Protein AF-A0A960UN83-F1 (afdb_monomer_lite)

Secondary structure (DSSP, 8-state):
-HHHHHHHHHHHHHHHHHHIIIIITT-TTSGGGGSTTHHHHHHHHHHHHHHHHHHHHHHHHGGG--S--

Structure (mmCIF, N/CA/C/O backbone):
data_AF-A0A960UN83-F1
#
_entry.id   AF-A0A960UN83-F1
#
loop_
_atom_site.group_PDB
_atom_site.id
_atom_site.type_symbol
_atom_site.label_atom_id
_atom_site.label_alt_id
_atom_site.label_comp_id
_atom_site.label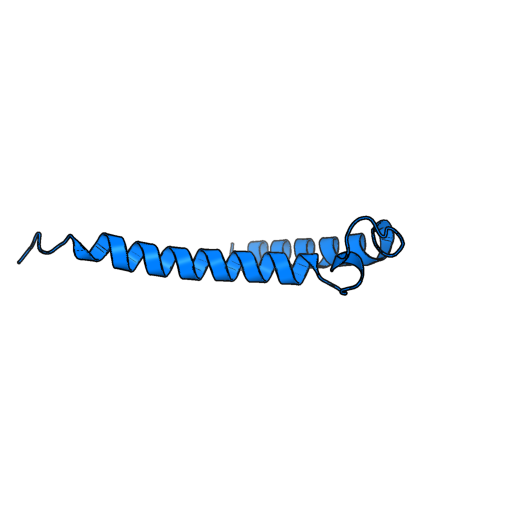_asym_id
_atom_site.label_entity_id
_atom_site.label_seq_id
_atom_site.pdbx_PDB_ins_code
_atom_site.Cartn_x
_atom_site.Cartn_y
_atom_site.Cartn_z
_atom_site.occupancy
_atom_site.B_iso_or_equiv
_atom_site.auth_seq_id
_atom_site.auth_comp_id
_atom_site.auth_asym_id
_atom_site.auth_atom_id
_atom_site.pdbx_PDB_model_num
ATOM 1 N N . MET A 1 1 ? -0.941 18.200 9.019 1.00 62.06 1 MET A N 1
ATOM 2 C CA . MET A 1 1 ? -0.738 16.759 9.314 1.00 62.06 1 MET A CA 1
ATOM 3 C C . MET A 1 1 ? -1.403 15.845 8.292 1.00 62.06 1 MET A C 1
ATOM 5 O O . MET A 1 1 ? -0.693 15.046 7.704 1.00 62.06 1 MET A O 1
ATOM 9 N N . LYS A 1 2 ? -2.713 15.974 8.023 1.00 77.50 2 LYS A N 1
ATOM 10 C CA . LYS A 1 2 ? -3.414 15.130 7.031 1.00 77.50 2 LYS A CA 1
ATOM 11 C C . LYS A 1 2 ? -2.794 15.184 5.627 1.00 77.50 2 LYS A C 1
ATOM 13 O O . LYS A 1 2 ? -2.546 14.142 5.044 1.00 77.50 2 LYS A O 1
ATOM 18 N N . THR A 1 3 ? -2.471 16.379 5.133 1.00 88.06 3 THR A N 1
ATOM 19 C CA . THR A 1 3 ? -1.855 16.578 3.809 1.00 88.06 3 THR A CA 1
ATOM 20 C C . THR A 1 3 ? -0.471 15.944 3.700 1.00 88.06 3 THR A C 1
ATOM 22 O O . THR A 1 3 ? -0.223 15.196 2.766 1.00 88.06 3 THR A O 1
ATOM 25 N N . LEU A 1 4 ? 0.403 16.171 4.685 1.00 92.31 4 LEU A N 1
ATOM 26 C CA . LEU A 1 4 ? 1.736 15.560 4.737 1.00 92.31 4 LEU A CA 1
ATOM 27 C C . LEU A 1 4 ? 1.662 14.028 4.777 1.00 92.31 4 LEU A C 1
ATOM 29 O O . LEU A 1 4 ? 2.386 13.360 4.050 1.00 92.31 4 LEU A O 1
ATOM 33 N N . PHE A 1 5 ? 0.764 13.480 5.597 1.00 90.81 5 PHE A N 1
ATOM 34 C CA . PHE A 1 5 ? 0.554 12.038 5.688 1.00 90.81 5 PHE A CA 1
ATOM 35 C C . PHE A 1 5 ? 0.051 11.452 4.362 1.00 90.81 5 PHE A C 1
ATOM 37 O O . PHE A 1 5 ? 0.580 10.446 3.900 1.00 90.81 5 PHE A O 1
ATOM 44 N N . SER A 1 6 ? -0.910 12.108 3.706 1.00 91.00 6 SER A N 1
ATOM 45 C CA . SER A 1 6 ? -1.387 11.700 2.380 1.00 91.00 6 SER A CA 1
ATOM 46 C C . SER A 1 6 ? -0.288 11.762 1.318 1.00 91.00 6 SER A C 1
ATOM 48 O O . SER A 1 6 ? -0.177 10.840 0.517 1.00 91.00 6 SER A O 1
ATOM 50 N N . ILE A 1 7 ? 0.548 12.805 1.331 1.00 95.25 7 ILE A N 1
ATOM 51 C CA . ILE A 1 7 ? 1.698 12.928 0.423 1.00 95.25 7 ILE A CA 1
ATOM 52 C C . ILE A 1 7 ? 2.686 11.784 0.660 1.00 95.25 7 ILE A C 1
ATOM 54 O O . ILE A 1 7 ? 3.147 11.166 -0.295 1.00 95.25 7 ILE A O 1
ATOM 58 N N . LEU A 1 8 ? 2.978 11.465 1.922 1.00 95.06 8 LEU A N 1
ATOM 59 C CA . LEU A 1 8 ? 3.897 10.388 2.275 1.00 95.06 8 LEU A CA 1
ATOM 60 C C . LEU A 1 8 ? 3.361 9.016 1.849 1.00 95.06 8 LEU A C 1
ATOM 62 O O . LEU A 1 8 ? 4.112 8.229 1.285 1.00 95.06 8 LEU A O 1
ATOM 6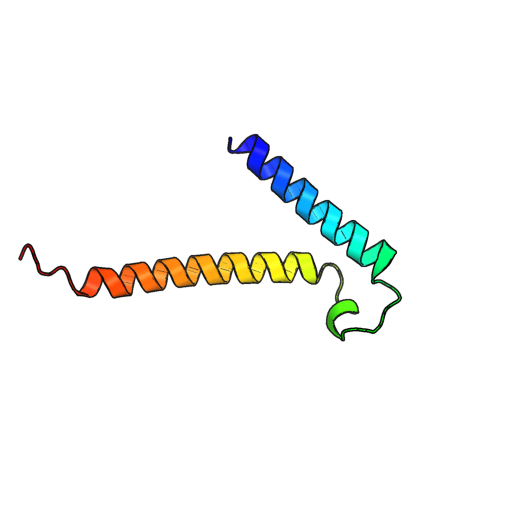6 N N . LEU A 1 9 ? 2.067 8.746 2.044 1.00 92.75 9 LEU A N 1
ATOM 67 C CA . LEU A 1 9 ? 1.435 7.518 1.553 1.00 92.75 9 LEU A CA 1
ATOM 68 C C . LEU A 1 9 ? 1.498 7.410 0.030 1.00 92.75 9 LEU A C 1
ATOM 70 O O . LEU A 1 9 ? 1.795 6.341 -0.495 1.00 92.75 9 LEU A O 1
ATOM 74 N N . PHE A 1 10 ? 1.243 8.513 -0.674 1.00 94.12 10 PHE A N 1
ATOM 75 C CA . PHE A 1 10 ? 1.312 8.531 -2.130 1.00 94.12 10 PHE A CA 1
ATOM 76 C C . PHE A 1 10 ? 2.739 8.278 -2.627 1.00 94.12 10 PHE A C 1
ATOM 78 O O . PHE A 1 10 ? 2.939 7.469 -3.530 1.00 94.12 10 PHE A O 1
ATOM 85 N N . LEU A 1 11 ? 3.736 8.903 -1.993 1.00 96.19 11 LEU A N 1
ATOM 86 C CA . LEU A 1 11 ? 5.151 8.650 -2.272 1.00 96.19 11 LEU A CA 1
ATOM 87 C C . LEU A 1 11 ? 5.531 7.190 -2.019 1.00 96.19 11 LEU A C 1
ATOM 89 O O . LEU A 1 11 ? 6.233 6.598 -2.831 1.00 96.19 11 LEU A O 1
ATOM 93 N N . LEU A 1 12 ? 5.055 6.598 -0.924 1.00 94.88 12 LEU A N 1
ATOM 94 C CA . LEU A 1 12 ? 5.367 5.218 -0.560 1.00 94.88 12 LEU A CA 1
ATOM 95 C C . LEU A 1 12 ? 4.717 4.217 -1.527 1.00 94.88 12 LEU A C 1
ATOM 97 O O . LEU A 1 12 ? 5.361 3.257 -1.946 1.00 94.88 12 LEU A O 1
ATOM 101 N N . LEU A 1 13 ? 3.478 4.484 -1.956 1.00 94.38 13 LEU A N 1
ATOM 102 C CA . LEU A 1 13 ? 2.804 3.709 -2.996 1.00 94.38 13 LEU A CA 1
ATOM 103 C C . LEU A 1 13 ? 3.566 3.799 -4.325 1.00 94.38 13 LEU A C 1
ATOM 105 O O . LEU A 1 13 ? 3.884 2.766 -4.913 1.00 94.38 13 LEU A O 1
ATOM 109 N N . ALA A 1 14 ? 3.899 5.016 -4.765 1.00 94.75 14 ALA A N 1
ATOM 110 C CA . ALA A 1 14 ? 4.644 5.253 -5.998 1.00 94.75 14 ALA A CA 1
ATOM 111 C C . ALA A 1 14 ? 6.016 4.566 -5.971 1.00 94.75 14 ALA A C 1
ATOM 113 O O . ALA A 1 14 ? 6.384 3.900 -6.935 1.00 94.75 14 ALA A O 1
ATOM 114 N N . ALA A 1 15 ? 6.740 4.656 -4.851 1.00 94.38 15 ALA A N 1
ATOM 115 C CA . ALA A 1 15 ? 8.006 3.960 -4.662 1.00 94.38 15 ALA A CA 1
ATOM 116 C C . ALA A 1 15 ? 7.839 2.436 -4.765 1.00 94.38 15 ALA A C 1
ATOM 118 O O . ALA A 1 15 ? 8.644 1.795 -5.435 1.00 94.38 15 ALA A O 1
ATOM 119 N N . SER A 1 16 ? 6.782 1.860 -4.176 1.00 92.81 16 SER A N 1
ATOM 120 C CA . SER A 1 16 ? 6.526 0.416 -4.288 1.00 92.81 16 SER A CA 1
ATOM 121 C C . SER A 1 16 ? 6.303 -0.017 -5.737 1.00 92.81 16 SER A C 1
ATOM 123 O O . SER A 1 16 ? 6.894 -0.999 -6.171 1.00 92.81 16 SER A O 1
ATOM 125 N N . VAL A 1 17 ? 5.543 0.768 -6.512 1.00 92.62 17 VAL A N 1
ATOM 126 C CA . VAL A 1 17 ? 5.291 0.494 -7.932 1.00 92.62 17 VAL A CA 1
ATOM 127 C C . VAL A 1 17 ? 6.592 0.590 -8.727 1.00 92.62 17 VAL A C 1
ATOM 129 O O . VAL A 1 17 ? 6.902 -0.305 -9.505 1.00 92.62 17 VAL A O 1
ATOM 132 N N . VAL A 1 18 ? 7.397 1.634 -8.507 1.00 93.81 18 VAL A N 1
ATOM 133 C CA . VAL A 1 18 ? 8.694 1.778 -9.185 1.00 93.81 18 VAL A CA 1
ATOM 134 C C . VAL A 1 18 ? 9.594 0.577 -8.898 1.00 93.81 18 VAL A C 1
ATOM 136 O O . VAL A 1 18 ? 10.143 0.003 -9.835 1.00 93.81 18 VAL A O 1
ATOM 139 N N . VAL A 1 19 ? 9.722 0.160 -7.637 1.00 90.88 19 VAL A N 1
ATOM 140 C CA . VAL A 1 19 ? 10.532 -1.008 -7.252 1.00 90.88 19 VAL A CA 1
ATOM 141 C C . VAL A 1 19 ? 10.005 -2.284 -7.908 1.00 90.88 19 VAL A C 1
ATOM 143 O O . VAL A 1 19 ? 10.784 -3.044 -8.476 1.00 90.88 19 VAL A O 1
ATOM 146 N N . GLU A 1 20 ? 8.692 -2.496 -7.903 1.00 89.06 20 GLU A N 1
ATOM 147 C CA . GLU A 1 20 ? 8.073 -3.688 -8.483 1.00 89.06 20 GLU A CA 1
ATOM 148 C C . GLU A 1 20 ? 8.382 -3.824 -9.982 1.00 89.06 20 GLU A C 1
ATOM 150 O O . GLU A 1 20 ? 8.834 -4.873 -10.440 1.00 89.06 20 GLU A O 1
ATOM 155 N N . PHE A 1 21 ? 8.241 -2.737 -10.744 1.00 88.69 21 PHE A N 1
ATOM 156 C CA . PHE A 1 21 ? 8.472 -2.763 -12.189 1.00 88.69 21 PHE A CA 1
ATOM 157 C C . PHE A 1 21 ? 9.952 -2.692 -12.592 1.00 88.69 21 PHE A C 1
ATOM 159 O O . PHE A 1 21 ? 10.303 -3.191 -13.662 1.00 88.69 21 PHE A O 1
ATOM 166 N N . THR A 1 22 ? 10.827 -2.096 -11.776 1.00 89.50 22 THR A N 1
ATOM 167 C CA . THR A 1 22 ? 12.252 -1.924 -12.129 1.00 89.50 22 THR A CA 1
ATOM 168 C C . THR A 1 22 ? 13.160 -3.013 -11.573 1.00 89.50 22 THR A C 1
ATOM 170 O O . THR A 1 22 ? 14.154 -3.345 -12.211 1.00 89.50 22 THR A O 1
ATOM 173 N N . MET A 1 23 ? 12.835 -3.568 -10.404 1.00 85.19 23 MET A N 1
ATOM 174 C CA . MET A 1 23 ? 13.695 -4.519 -9.696 1.00 85.19 23 MET A CA 1
ATOM 175 C C . MET A 1 23 ? 13.105 -5.929 -9.634 1.00 85.19 23 MET A C 1
ATOM 177 O O . MET A 1 23 ? 13.867 -6.888 -9.612 1.00 85.19 23 MET A O 1
ATOM 181 N N . LEU A 1 24 ? 11.775 -6.077 -9.610 1.00 82.81 24 LEU A N 1
ATOM 182 C CA . LEU A 1 24 ? 11.125 -7.384 -9.421 1.00 82.81 24 LEU A CA 1
ATOM 183 C C . LEU A 1 24 ? 10.524 -7.975 -10.707 1.00 82.81 24 LEU A C 1
ATOM 185 O O . LEU A 1 24 ? 10.215 -9.163 -10.731 1.00 82.81 24 LEU A O 1
ATOM 189 N N . SER A 1 25 ? 10.400 -7.198 -11.787 1.00 72.06 25 SER A N 1
ATOM 190 C CA . SER A 1 25 ? 9.722 -7.608 -13.031 1.00 72.06 25 SER A CA 1
ATOM 191 C C . SER A 1 25 ? 10.378 -8.776 -13.786 1.00 72.06 25 SER A C 1
ATOM 193 O O . SER A 1 25 ? 9.734 -9.383 -14.640 1.00 72.06 25 SER A O 1
ATOM 195 N N . GLY A 1 26 ? 11.629 -9.125 -13.464 1.00 68.31 26 GLY A N 1
ATOM 196 C CA . GLY A 1 26 ? 12.346 -10.284 -14.018 1.00 68.31 26 GLY A CA 1
ATOM 197 C C . GLY A 1 26 ? 12.648 -11.400 -13.011 1.00 68.31 26 GLY A C 1
ATOM 198 O O . GLY A 1 26 ? 13.098 -12.476 -13.399 1.00 68.31 26 GLY A O 1
ATOM 199 N N . GLU A 1 27 ? 12.397 -11.168 -11.723 1.00 66.06 27 GLU A N 1
ATOM 200 C CA . GLU A 1 27 ? 12.710 -12.097 -10.637 1.00 66.06 27 GLU A CA 1
ATOM 201 C C . GLU A 1 27 ? 11.480 -12.968 -10.341 1.00 66.06 27 GLU A C 1
ATOM 203 O O . GLU A 1 27 ? 10.553 -12.548 -9.647 1.00 66.06 27 GLU A O 1
ATOM 208 N N . GLN A 1 28 ? 11.461 -14.219 -10.815 1.00 67.69 28 GLN A N 1
ATOM 209 C CA . GLN A 1 28 ? 10.416 -15.195 -10.452 1.00 67.69 28 GLN A CA 1
ATOM 210 C C . GLN A 1 28 ? 10.610 -15.794 -9.047 1.00 67.69 28 GLN A C 1
ATOM 212 O O . GLN A 1 28 ? 10.303 -16.960 -8.809 1.00 67.69 28 GLN A O 1
ATOM 217 N N . HIS A 1 29 ? 11.115 -15.012 -8.091 1.00 75.31 29 HIS A N 1
ATOM 218 C CA . HIS A 1 29 ? 11.300 -15.482 -6.716 1.00 75.31 29 HIS A CA 1
ATOM 219 C C . HIS A 1 29 ? 9.968 -15.838 -6.041 1.00 75.31 29 HIS A C 1
ATOM 221 O O . HIS A 1 29 ? 9.900 -16.753 -5.218 1.00 75.31 29 HIS A O 1
ATOM 227 N N . HIS A 1 30 ? 8.892 -15.142 -6.410 1.00 85.44 30 HIS A N 1
ATOM 228 C CA . HIS A 1 30 ? 7.560 -15.383 -5.879 1.00 85.44 30 HIS A CA 1
ATOM 229 C C . HIS A 1 30 ? 6.505 -15.368 -6.982 1.00 85.44 30 HIS A C 1
ATOM 231 O O . HIS A 1 30 ? 6.558 -14.559 -7.905 1.00 85.44 30 HIS A O 1
ATOM 237 N N . TRP A 1 31 ? 5.496 -16.233 -6.853 1.00 88.56 31 TRP A N 1
ATOM 238 C CA . TRP A 1 31 ? 4.406 -16.348 -7.827 1.00 88.56 31 TRP A CA 1
ATOM 239 C C . TRP A 1 31 ? 3.609 -15.046 -7.979 1.00 88.56 31 TRP A C 1
ATOM 241 O O . TRP A 1 31 ? 3.124 -14.737 -9.066 1.00 88.56 31 TRP A O 1
ATOM 251 N N . TRP A 1 32 ? 3.507 -14.254 -6.911 1.00 86.88 32 TRP A N 1
ATOM 252 C CA . TRP A 1 32 ? 2.780 -12.988 -6.918 1.00 86.88 32 TRP A CA 1
ATOM 253 C C . TRP A 1 32 ? 3.508 -11.858 -7.652 1.00 86.88 32 TRP A C 1
ATOM 255 O O . TRP A 1 32 ? 2.863 -10.869 -7.974 1.00 86.88 32 TRP A O 1
ATOM 265 N N . ASN A 1 33 ? 4.792 -12.012 -8.005 1.00 85.94 33 ASN A N 1
ATOM 266 C CA . ASN A 1 33 ? 5.501 -11.043 -8.856 1.00 85.94 33 ASN A CA 1
ATOM 267 C C . ASN A 1 33 ? 4.922 -10.991 -10.284 1.00 85.94 33 ASN A C 1
ATOM 269 O O . ASN A 1 33 ? 5.196 -10.059 -11.032 1.00 85.94 33 ASN A O 1
ATOM 273 N N . SER A 1 34 ? 4.110 -11.98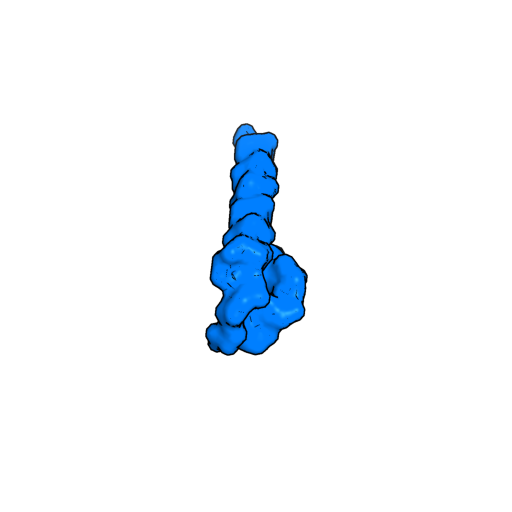4 -10.669 1.00 85.69 34 SER A N 1
ATOM 274 C CA . SER A 1 34 ? 3.336 -11.966 -11.918 1.00 85.69 34 SER A CA 1
ATOM 275 C C . SER A 1 34 ? 2.118 -11.034 -11.874 1.00 85.69 34 SER A C 1
ATOM 277 O O . SER A 1 34 ? 1.560 -10.702 -12.919 1.00 85.69 34 SER A O 1
ATOM 279 N N . ILE A 1 35 ? 1.689 -10.621 -10.678 1.00 88.94 35 ILE A N 1
ATOM 280 C CA . ILE A 1 35 ? 0.528 -9.758 -10.479 1.00 88.94 35 ILE A CA 1
ATOM 281 C C . ILE A 1 35 ? 1.030 -8.315 -10.393 1.00 88.94 35 ILE A C 1
ATOM 283 O O . ILE A 1 35 ? 1.789 -8.008 -9.479 1.00 88.94 35 ILE A O 1
ATOM 287 N N . PRO A 1 36 ? 0.600 -7.410 -11.287 1.00 87.56 36 PRO A N 1
ATOM 288 C CA . PRO A 1 36 ? 1.050 -6.029 -11.246 1.00 87.56 36 PRO A CA 1
ATOM 289 C C . PRO A 1 36 ? 0.484 -5.294 -10.027 1.00 87.56 36 PRO A C 1
ATOM 291 O O . PRO A 1 36 ? -0.703 -5.401 -9.708 1.00 87.56 36 PRO A O 1
ATOM 294 N N . ILE A 1 37 ? 1.326 -4.469 -9.408 1.00 90.44 37 ILE A N 1
ATOM 295 C CA . ILE A 1 37 ? 1.020 -3.646 -8.232 1.00 90.44 37 ILE A CA 1
ATOM 296 C C . ILE A 1 37 ? 0.653 -4.516 -7.012 1.00 90.44 37 ILE A C 1
ATOM 298 O O . ILE A 1 37 ? -0.091 -4.090 -6.119 1.00 90.44 37 ILE A O 1
ATOM 302 N N . PHE A 1 38 ? 1.158 -5.753 -6.953 1.00 92.19 38 PHE A N 1
ATOM 303 C CA . PHE A 1 38 ? 0.776 -6.715 -5.920 1.00 92.19 38 PHE A CA 1
ATOM 304 C C . PHE A 1 38 ? 1.056 -6.184 -4.515 1.00 92.19 38 PHE A C 1
ATOM 306 O O . PHE A 1 38 ? 0.189 -6.241 -3.644 1.00 92.19 38 PHE A O 1
ATOM 313 N N . TYR A 1 39 ? 2.243 -5.624 -4.290 1.00 90.81 39 TYR A N 1
ATOM 314 C CA . TYR A 1 39 ? 2.661 -5.181 -2.960 1.00 90.81 39 TYR A CA 1
ATOM 315 C C . TYR A 1 39 ? 1.838 -3.987 -2.463 1.00 90.81 39 TYR A C 1
ATOM 317 O O . TYR A 1 39 ? 1.499 -3.915 -1.278 1.00 90.81 39 TYR A O 1
ATOM 325 N N . GLY A 1 40 ? 1.443 -3.087 -3.369 1.00 92.50 40 GLY A N 1
ATOM 326 C CA . GLY A 1 40 ? 0.536 -1.982 -3.058 1.00 92.50 40 GLY A CA 1
ATOM 327 C C . GLY A 1 40 ? -0.863 -2.472 -2.675 1.00 92.50 40 GLY A C 1
ATOM 328 O O . GLY A 1 40 ? -1.415 -2.053 -1.654 1.00 92.50 40 GLY A O 1
ATOM 329 N N . LEU A 1 41 ? -1.417 -3.411 -3.450 1.00 93.62 41 LEU A N 1
ATOM 330 C CA . LEU A 1 41 ? -2.716 -4.029 -3.164 1.00 93.62 41 LEU A CA 1
ATOM 331 C C . LEU A 1 41 ? -2.694 -4.823 -1.854 1.00 93.62 41 LEU A C 1
ATOM 333 O O . LEU A 1 41 ? -3.622 -4.725 -1.051 1.00 93.62 41 LEU A O 1
ATOM 337 N N . PHE A 1 42 ? -1.619 -5.568 -1.609 1.00 94.00 42 PHE A N 1
ATOM 338 C CA . PHE A 1 42 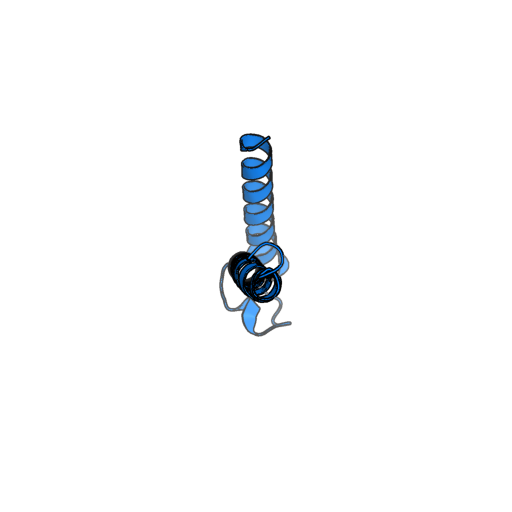? -1.439 -6.354 -0.396 1.00 94.00 42 PHE A CA 1
ATOM 339 C C . PHE A 1 42 ? -1.329 -5.466 0.849 1.00 94.00 42 PHE A C 1
ATOM 341 O O . PHE A 1 42 ? -2.004 -5.717 1.849 1.00 94.00 42 PHE A O 1
ATOM 348 N N . GLY A 1 43 ? -0.559 -4.375 0.783 1.00 92.88 43 GLY A N 1
ATOM 349 C CA . GLY A 1 43 ? -0.478 -3.393 1.868 1.00 92.88 43 GLY A CA 1
ATOM 350 C C . GLY A 1 43 ? -1.831 -2.745 2.187 1.00 92.88 43 GLY A C 1
ATOM 351 O O . GLY A 1 43 ? -2.189 -2.578 3.359 1.00 92.88 43 GLY A O 1
ATOM 352 N N . LEU A 1 44 ? -2.628 -2.439 1.157 1.00 93.81 44 LEU A N 1
ATOM 353 C CA . LEU A 1 44 ? -3.995 -1.941 1.319 1.00 93.81 44 LEU A CA 1
ATOM 354 C C . LEU A 1 44 ? -4.897 -2.990 1.980 1.00 93.81 44 LEU A C 1
ATOM 356 O O . LEU A 1 44 ? -5.608 -2.669 2.934 1.00 93.81 44 LEU A O 1
ATOM 360 N N . ALA A 1 45 ? -4.841 -4.243 1.524 1.00 96.62 45 ALA A N 1
ATOM 361 C CA . ALA A 1 45 ? -5.628 -5.337 2.085 1.00 96.62 45 ALA A CA 1
ATOM 362 C C . ALA A 1 45 ? -5.315 -5.564 3.573 1.00 96.62 45 ALA A C 1
ATOM 364 O O . ALA A 1 45 ? -6.238 -5.658 4.382 1.00 96.62 45 ALA A O 1
ATOM 365 N N . ILE A 1 46 ? -4.032 -5.564 3.957 1.00 96.38 46 ILE A N 1
ATOM 366 C CA . ILE A 1 46 ? -3.614 -5.647 5.365 1.00 96.38 46 ILE A CA 1
ATOM 367 C C . ILE A 1 46 ? -4.157 -4.466 6.167 1.00 96.38 46 ILE A C 1
ATOM 369 O O . ILE A 1 46 ? -4.677 -4.658 7.264 1.00 96.38 46 ILE A O 1
ATOM 373 N N . SER A 1 47 ? -4.077 -3.250 5.627 1.00 94.75 47 SER A N 1
ATOM 374 C CA . SER A 1 47 ? -4.562 -2.048 6.314 1.00 94.75 47 SER A CA 1
ATOM 375 C C . SER A 1 47 ? -6.069 -2.118 6.588 1.00 94.75 47 SER A C 1
ATOM 377 O O . SER A 1 47 ? -6.512 -1.827 7.700 1.00 94.75 47 SER A O 1
ATOM 379 N N . ILE A 1 48 ? -6.860 -2.567 5.605 1.00 97.25 48 ILE A N 1
ATOM 380 C CA . ILE A 1 48 ? -8.297 -2.824 5.785 1.00 97.25 48 ILE A CA 1
ATOM 381 C C . ILE A 1 48 ? -8.516 -3.938 6.812 1.00 97.25 48 ILE A C 1
ATOM 383 O O . ILE A 1 48 ? -9.353 -3.791 7.701 1.00 97.25 48 ILE A O 1
ATOM 387 N N . GLY A 1 49 ? -7.754 -5.031 6.727 1.00 97.56 49 GLY A N 1
ATOM 388 C CA . GLY A 1 49 ? -7.826 -6.143 7.673 1.00 97.56 49 GLY A CA 1
ATOM 389 C C . GLY A 1 49 ? -7.588 -5.697 9.117 1.00 97.56 49 GLY A C 1
ATOM 390 O O . GLY A 1 49 ? -8.375 -6.029 10.000 1.00 97.56 49 GLY A O 1
ATOM 391 N N . LEU A 1 50 ? -6.566 -4.872 9.354 1.00 97.06 50 LEU A N 1
ATOM 392 C CA . LEU A 1 50 ? -6.270 -4.289 10.664 1.00 97.06 50 LEU A CA 1
ATOM 393 C C . LEU A 1 50 ? -7.387 -3.360 11.149 1.00 97.06 50 LEU A C 1
ATOM 395 O O . LEU A 1 50 ? -7.757 -3.401 12.323 1.00 97.06 50 LEU A O 1
ATOM 399 N N . LEU A 1 51 ? -7.966 -2.554 10.255 1.00 96.31 51 LEU A N 1
ATOM 400 C CA . LEU A 1 51 ? -9.107 -1.703 10.586 1.00 96.31 51 LEU A CA 1
ATOM 401 C C . LEU A 1 51 ? -10.311 -2.550 11.026 1.00 96.31 51 LEU A C 1
ATOM 403 O O . LEU A 1 51 ? -10.878 -2.313 12.093 1.00 96.31 51 LEU A O 1
ATOM 407 N N . LEU A 1 52 ? -10.672 -3.576 10.255 1.00 96.50 52 LEU A N 1
ATOM 408 C CA . LEU A 1 52 ? -11.759 -4.495 10.600 1.00 96.50 52 LEU A CA 1
ATOM 409 C C . LEU A 1 52 ? -11.485 -5.234 11.914 1.00 96.50 52 LEU A C 1
ATOM 411 O O . LEU A 1 52 ? -12.375 -5.327 12.762 1.00 96.50 52 LEU A O 1
ATOM 415 N N . LEU A 1 53 ? -10.248 -5.691 12.120 1.00 96.12 53 LEU A N 1
ATOM 416 C CA . LEU A 1 53 ? -9.816 -6.329 13.359 1.00 96.12 53 LEU A CA 1
ATOM 417 C C . LEU A 1 53 ? -9.984 -5.387 14.556 1.00 96.12 53 LEU A C 1
ATOM 419 O O . LEU A 1 53 ? -10.531 -5.793 15.578 1.00 96.12 53 LEU A O 1
ATOM 423 N N . SER A 1 54 ? -9.591 -4.118 14.424 1.00 94.75 54 SER A N 1
ATOM 424 C CA . SER A 1 54 ? -9.755 -3.117 15.485 1.00 94.75 54 SER A CA 1
ATOM 425 C C . SER A 1 54 ? -11.227 -2.869 15.837 1.00 94.75 54 SER A C 1
ATOM 427 O O . SER A 1 54 ? -11.574 -2.755 17.014 1.00 94.75 54 SER A O 1
ATOM 429 N N . ILE A 1 55 ? -12.119 -2.864 14.840 1.00 92.50 55 ILE A N 1
ATOM 430 C CA . ILE A 1 55 ? -13.568 -2.755 15.049 1.00 92.50 55 ILE A CA 1
ATOM 431 C C . ILE A 1 55 ? -14.093 -3.998 15.779 1.00 92.50 55 ILE A C 1
ATOM 433 O O . ILE A 1 55 ? -14.894 -3.875 16.710 1.00 92.50 55 ILE A O 1
ATOM 437 N N . GLY A 1 56 ? -13.633 -5.187 15.385 1.00 92.19 56 GLY A N 1
ATOM 438 C CA . GLY A 1 56 ? -13.982 -6.450 16.035 1.00 92.19 56 GLY A CA 1
ATOM 439 C C . GLY A 1 56 ? -13.543 -6.484 17.499 1.00 92.19 56 GLY A C 1
ATOM 440 O O . GLY A 1 56 ? -14.363 -6.731 18.383 1.00 92.19 56 GLY A O 1
ATOM 441 N N . LEU A 1 57 ? -12.282 -6.135 17.765 1.00 90.94 57 LEU A N 1
ATOM 442 C CA . LEU A 1 57 ? -11.716 -6.024 19.110 1.00 90.94 57 LEU A CA 1
ATOM 443 C C . LEU A 1 57 ? -12.488 -5.018 19.964 1.00 90.94 57 LEU A C 1
ATOM 445 O O . LEU A 1 57 ? -12.835 -5.324 21.099 1.00 90.94 57 LEU A O 1
ATOM 449 N N . ARG 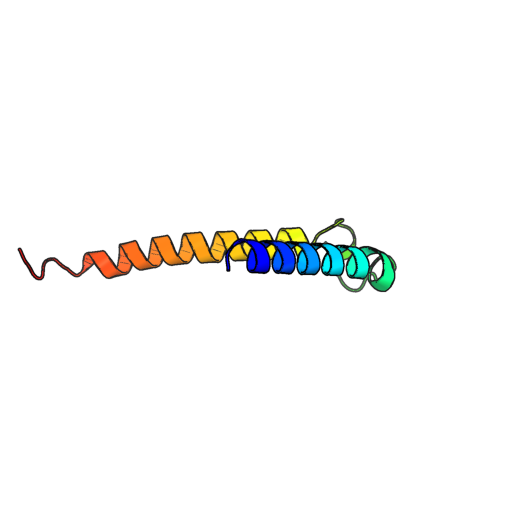A 1 58 ? -12.842 -3.851 19.411 1.00 87.00 58 ARG A N 1
ATOM 450 C CA . ARG A 1 58 ? -13.661 -2.850 20.112 1.00 87.00 58 ARG A CA 1
ATOM 451 C C . ARG A 1 58 ? -15.014 -3.412 20.547 1.00 87.00 58 ARG A C 1
ATOM 453 O O . ARG A 1 58 ? -15.475 -3.092 21.638 1.00 87.00 58 ARG A O 1
ATOM 460 N N . ARG A 1 59 ? -15.666 -4.220 19.704 1.00 81.81 59 ARG A N 1
ATOM 461 C CA . ARG A 1 59 ? -16.942 -4.875 20.041 1.00 81.81 59 ARG A CA 1
ATOM 462 C C . ARG A 1 59 ? -16.766 -5.965 21.097 1.00 81.81 59 ARG A C 1
ATOM 464 O O . ARG A 1 59 ? -17.623 -6.088 21.964 1.00 81.81 59 ARG A O 1
ATOM 471 N N . LEU A 1 60 ? -15.675 -6.727 21.030 1.00 84.81 60 LEU A N 1
ATOM 472 C CA . LEU A 1 60 ? -15.364 -7.772 22.005 1.00 84.81 60 LEU A CA 1
ATOM 473 C C . LEU A 1 60 ? -15.080 -7.180 23.392 1.00 84.81 60 LEU A C 1
ATOM 475 O O . LEU A 1 60 ? -15.639 -7.650 24.376 1.00 84.81 60 LEU A O 1
ATOM 479 N N . LEU A 1 61 ? -14.276 -6.116 23.463 1.00 81.19 61 LEU A N 1
ATOM 480 C CA . LEU A 1 61 ? -13.911 -5.465 24.724 1.00 81.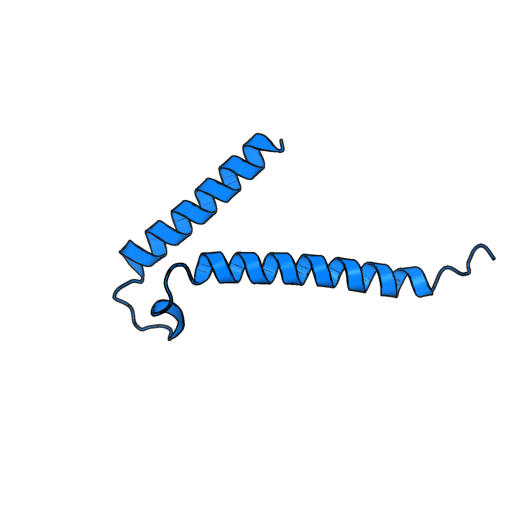19 61 LEU A CA 1
ATOM 481 C C . LEU A 1 61 ? -15.108 -4.777 25.396 1.00 81.19 61 LEU A C 1
ATOM 483 O O . LEU A 1 61 ? -15.269 -4.855 26.607 1.00 81.19 61 LEU A O 1
ATOM 487 N N . ARG A 1 62 ? -15.994 -4.153 24.609 1.00 70.75 62 ARG A N 1
ATOM 488 C CA . ARG A 1 62 ? -17.196 -3.470 25.122 1.00 70.75 62 ARG A CA 1
ATOM 489 C C . ARG A 1 62 ? -18.302 -4.407 25.616 1.00 70.75 62 ARG A C 1
ATOM 491 O O . ARG A 1 62 ? -19.277 -3.923 26.172 1.00 70.75 62 ARG A O 1
ATOM 498 N N . ARG A 1 63 ? -18.185 -5.728 25.428 1.00 61.94 63 ARG A N 1
ATOM 499 C CA . ARG A 1 63 ? -19.174 -6.701 25.935 1.00 61.94 63 ARG A CA 1
ATOM 500 C C . ARG A 1 63 ? -19.089 -6.948 27.447 1.00 61.94 63 ARG A C 1
ATOM 502 O O . ARG A 1 63 ? -19.991 -7.581 27.978 1.00 61.94 63 ARG A O 1
ATOM 509 N N . GLY A 1 64 ? -18.036 -6.477 28.119 1.00 60.31 64 GLY A N 1
ATOM 510 C CA . GLY A 1 64 ? -17.855 -6.631 29.568 1.00 60.31 64 GLY A CA 1
ATOM 511 C C . GLY A 1 64 ? -18.328 -5.448 30.419 1.00 60.31 64 GLY A C 1
ATOM 512 O O . GLY A 1 64 ? -18.387 -5.577 31.635 1.00 60.31 64 GLY A O 1
ATOM 513 N N . GLU A 1 65 ? -18.678 -4.307 29.820 1.00 57.78 65 GLU A N 1
ATOM 514 C CA . GLU A 1 65 ? -19.125 -3.117 30.556 1.00 57.78 65 GLU A CA 1
ATOM 515 C C . GLU A 1 65 ? -20.662 -3.069 30.660 1.00 57.78 65 GLU A C 1
ATOM 517 O O . GLU A 1 65 ? -21.299 -2.153 30.159 1.00 57.78 65 GLU A O 1
ATOM 522 N N . HIS A 1 66 ? -21.255 -4.036 31.366 1.00 57.41 66 HIS A N 1
ATOM 523 C CA . HIS A 1 66 ? -22.405 -3.747 32.243 1.00 57.41 66 HIS A CA 1
ATOM 524 C C . HIS A 1 66 ? -21.854 -3.353 33.628 1.00 57.41 66 HIS A C 1
ATOM 526 O O . HIS A 1 66 ? -22.206 -3.935 34.644 1.00 57.41 66 HIS A O 1
ATOM 532 N N . TYR A 1 67 ? -20.875 -2.441 33.675 1.00 56.12 67 TYR A N 1
ATOM 533 C CA . TYR A 1 67 ? -20.296 -1.971 34.945 1.00 56.12 67 TYR A CA 1
ATOM 534 C C . TYR A 1 67 ? -21.034 -0.736 35.495 1.00 56.12 67 TYR A C 1
ATOM 536 O O . TYR A 1 67 ? -20.798 -0.321 36.625 1.00 56.12 67 TYR A O 1
ATOM 544 N N . TYR A 1 68 ? -21.936 -0.158 34.696 1.00 55.72 68 TYR A N 1
ATOM 545 C CA . TYR A 1 68 ? -22.782 0.979 35.068 1.00 55.72 68 TYR A CA 1
ATOM 546 C C . TYR A 1 68 ? -24.275 0.737 34.774 1.00 55.72 68 TYR A C 1
ATOM 548 O O . TYR A 1 68 ? -25.010 1.707 34.610 1.00 55.72 68 TYR A O 1
ATOM 556 N N . ASP A 1 69 ? -24.706 -0.529 34.726 1.00 56.00 69 ASP A N 1
ATOM 557 C CA . ASP A 1 69 ? -26.119 -0.909 34.894 1.00 56.00 69 ASP A CA 1
ATOM 558 C C . ASP A 1 69 ? -26.288 -1.648 36.227 1.00 56.00 69 ASP A C 1
ATOM 560 O O . ASP A 1 69 ? -25.409 -2.488 36.538 1.00 56.00 69 ASP A O 1
#

Sequence (69 aa):
MKTLFSILLFLLLAASVVVEFTMLSGEQHHWWNSIPIFYGLFGLAISIGLLLLSIGLRRLLRRGEHYYD

Radius of gyration: 18.7 Å; chains: 1; bounding box: 40×33×49 Å

pLDDT: mean 85.61, std 12.26, range [55.72, 97.56]

Foldseek 3Di:
DVVVVVVVLVVVLVVLQCCLVPPVCPPVPDPCSVPHSSVVVVVVVVVVVVVVVVVVVVVVVVVPPPVPD